Protein AF-A0A932DHK9-F1 (afdb_monomer_lite)

Sequence (111 aa):
MIRDSQHPINSSHASRVTSHYDVIIAGASFAGLAAAQRLRGRVLLVDKDPIGEGVTSACGAPVSIVRAMGAENSIQQVHDQLVIHTERSRAVWPLPEPFCTFHYREFCRQA

Secondary structure (DSSP, 8-state):
---------------------SEEEE--SHHHHHHHHH--S-EEEE-SS-TT----S--EEEHHHHHHTT-GGGEEEEEEEEEEE-SS-EEEEEEEEEEEEE-HHHHHHH-

Structure (mmCIF, N/CA/C/O backbone):
data_AF-A0A932DHK9-F1
#
_entry.id   AF-A0A932DHK9-F1
#
loop_
_atom_site.group_PDB
_atom_site.id
_atom_site.type_symbol
_atom_site.label_atom_id
_atom_site.label_alt_id
_atom_site.label_comp_id
_atom_site.label_asym_id
_atom_site.label_entity_id
_atom_site.label_seq_id
_atom_site.pdbx_PDB_ins_code
_atom_site.Cartn_x
_atom_site.Cartn_y
_atom_site.Cartn_z
_atom_site.occupancy
_atom_site.B_iso_or_equiv
_atom_site.auth_seq_id
_atom_site.auth_comp_id
_atom_site.auth_asym_id
_atom_site.auth_atom_id
_atom_site.pdbx_PDB_model_num
ATOM 1 N N . MET A 1 1 ? -11.479 39.198 58.762 1.00 42.78 1 MET A N 1
ATOM 2 C CA . MET A 1 1 ? -12.023 39.467 57.414 1.00 42.78 1 MET A CA 1
ATOM 3 C C . MET A 1 1 ? -10.900 39.221 56.410 1.00 42.78 1 MET A C 1
ATOM 5 O O . MET A 1 1 ? -10.191 40.145 56.051 1.00 42.78 1 MET A O 1
ATOM 9 N N . ILE A 1 2 ? -10.668 37.957 56.049 1.00 36.94 2 ILE A N 1
ATOM 10 C CA . ILE A 1 2 ? -9.731 37.541 54.994 1.00 36.94 2 ILE A CA 1
ATOM 11 C C . ILE A 1 2 ? -10.530 36.554 54.142 1.00 36.94 2 ILE A C 1
ATOM 13 O O . ILE A 1 2 ? -11.125 35.622 54.678 1.00 36.94 2 ILE A O 1
ATOM 17 N N . ARG A 1 3 ? -10.673 36.871 52.855 1.00 36.84 3 ARG A N 1
ATOM 18 C CA . ARG A 1 3 ? -11.428 36.091 51.874 1.00 36.84 3 ARG A CA 1
ATOM 19 C C . ARG A 1 3 ? -10.490 35.038 51.292 1.00 36.84 3 ARG A C 1
ATOM 21 O O . ARG A 1 3 ? -9.636 35.398 50.492 1.00 36.84 3 ARG A O 1
ATOM 28 N N . ASP A 1 4 ? -10.690 33.773 51.642 1.00 39.72 4 ASP A N 1
ATOM 29 C CA . ASP A 1 4 ? -10.149 32.662 50.860 1.00 39.72 4 ASP A CA 1
ATOM 30 C C . ASP A 1 4 ? -11.103 32.390 49.696 1.00 39.72 4 ASP A C 1
ATOM 32 O O . ASP A 1 4 ? -12.169 31.788 49.834 1.00 39.72 4 ASP A O 1
ATOM 36 N N . SER A 1 5 ? -10.741 32.915 48.530 1.00 44.91 5 SER A N 1
ATOM 37 C CA . SER A 1 5 ? -11.386 32.613 47.260 1.00 44.91 5 SER A CA 1
ATOM 38 C C . SER A 1 5 ? -11.058 31.175 46.860 1.00 44.91 5 SER A C 1
ATOM 40 O O . SER A 1 5 ? -10.036 30.923 46.223 1.00 44.91 5 SER A O 1
ATOM 42 N N . GLN A 1 6 ? -11.933 30.234 47.219 1.00 46.25 6 GLN A N 1
ATOM 43 C CA . GLN A 1 6 ? -11.942 28.904 46.616 1.00 46.25 6 GLN A CA 1
ATOM 44 C C . GLN A 1 6 ? -12.280 29.045 45.128 1.00 46.25 6 GLN A C 1
ATOM 46 O O . GLN A 1 6 ? -13.404 29.364 44.746 1.00 46.25 6 GLN A O 1
ATOM 51 N N . HIS A 1 7 ? -11.269 28.842 44.289 1.00 39.38 7 HIS A N 1
ATOM 52 C CA . HIS A 1 7 ? -11.430 28.613 42.860 1.00 39.38 7 HIS A CA 1
ATOM 53 C C . HIS A 1 7 ? -12.066 27.226 42.671 1.00 39.38 7 HIS A C 1
ATOM 55 O O . HIS A 1 7 ? -11.471 26.239 43.112 1.00 39.38 7 HIS A O 1
ATOM 61 N N . PRO A 1 8 ? -13.239 27.097 42.030 1.00 40.03 8 PRO A N 1
ATOM 62 C CA . PRO A 1 8 ? -13.746 25.789 41.659 1.00 40.03 8 PRO A CA 1
ATOM 63 C C . PRO A 1 8 ? -12.850 25.227 40.551 1.00 40.03 8 PRO A C 1
ATOM 65 O O . PRO A 1 8 ? -12.839 25.718 39.423 1.00 40.03 8 PRO A O 1
ATOM 68 N N . ILE A 1 9 ? -12.076 24.194 40.884 1.00 52.19 9 ILE A N 1
ATOM 69 C CA . ILE A 1 9 ? -11.456 23.301 39.905 1.00 52.19 9 ILE A CA 1
ATOM 70 C C . ILE A 1 9 ? -12.581 22.653 39.099 1.00 52.19 9 ILE A C 1
ATOM 72 O O . ILE A 1 9 ? -13.252 21.726 39.545 1.00 52.19 9 ILE A O 1
ATOM 76 N N . ASN A 1 10 ? -12.815 23.213 37.918 1.00 44.06 10 ASN A N 1
ATOM 77 C CA . ASN A 1 10 ? -13.769 22.729 36.942 1.00 44.06 10 ASN A CA 1
ATOM 78 C C . ASN A 1 10 ? -13.261 21.367 36.437 1.00 44.06 10 ASN A C 1
ATOM 80 O O . ASN A 1 10 ? -12.357 21.306 35.604 1.00 44.06 10 ASN A O 1
ATOM 84 N N . SER A 1 11 ? -13.780 20.267 36.988 1.00 49.97 11 SER A N 1
ATOM 85 C CA . SER A 1 11 ? -13.486 18.910 36.527 1.00 49.97 11 SER A CA 1
ATOM 86 C C . SER A 1 11 ? -14.166 18.684 35.174 1.00 49.97 11 SER A C 1
ATOM 88 O O . SER A 1 11 ? -15.256 18.124 35.057 1.00 49.97 11 SER A O 1
ATOM 90 N N . SER A 1 12 ? -13.525 19.176 34.114 1.00 51.47 12 SER A N 1
ATOM 91 C CA . SER A 1 12 ? -13.930 18.939 32.733 1.00 51.47 12 SER A CA 1
ATOM 92 C C . SER A 1 12 ? -13.834 17.444 32.418 1.00 51.47 12 SER A C 1
ATOM 94 O O . SER A 1 12 ? -12.766 16.940 32.087 1.00 51.47 12 SER A O 1
ATOM 96 N N . HIS A 1 13 ? -14.954 16.739 32.591 1.00 55.03 13 HIS A N 1
ATOM 97 C CA . HIS A 1 13 ? -15.402 15.560 31.847 1.00 55.03 13 HIS A CA 1
ATOM 98 C C . HIS A 1 13 ? -14.311 14.857 31.021 1.00 55.03 13 HIS A C 1
ATOM 100 O O . HIS A 1 13 ? -14.294 14.942 29.793 1.00 55.03 13 HIS A O 1
ATOM 106 N N . ALA A 1 14 ? -13.455 14.076 31.683 1.00 59.50 14 ALA A N 1
ATOM 107 C CA . ALA A 1 14 ? -12.856 12.924 31.028 1.00 59.50 14 ALA A CA 1
ATOM 108 C C . ALA A 1 14 ? -13.999 11.928 30.801 1.00 59.50 14 ALA A C 1
ATOM 110 O O . ALA A 1 14 ? -14.325 11.118 31.671 1.00 59.50 14 ALA A O 1
ATOM 111 N N . SER A 1 15 ? -14.698 12.065 29.675 1.00 59.41 15 SER A N 1
ATOM 112 C CA . SER A 1 15 ? -15.676 11.079 29.239 1.00 59.41 15 SER A CA 1
ATOM 113 C C . SER A 1 15 ? -14.956 9.736 29.172 1.00 59.41 15 SER A C 1
ATOM 115 O O . SER A 1 15 ? -14.012 9.535 28.408 1.00 59.41 15 SER A O 1
ATOM 117 N N . ARG A 1 16 ? -15.336 8.818 30.064 1.00 62.69 16 ARG A N 1
ATOM 118 C CA . ARG A 1 16 ? -14.776 7.471 30.065 1.00 62.69 16 ARG A CA 1
ATOM 119 C C . ARG A 1 16 ? -15.166 6.854 28.728 1.00 62.69 16 ARG A C 1
ATOM 121 O O . ARG A 1 16 ? -16.357 6.772 28.442 1.00 62.69 16 ARG A O 1
ATOM 128 N N . VAL A 1 17 ? -14.194 6.457 27.908 1.00 66.56 17 VAL A N 1
ATOM 129 C CA . VAL A 1 17 ? -14.478 5.728 26.668 1.00 66.56 17 VAL A CA 1
ATOM 130 C C . VAL A 1 17 ? -15.218 4.450 27.067 1.00 66.56 17 VAL A C 1
ATOM 132 O O . VAL A 1 17 ? -14.649 3.559 27.691 1.00 66.56 17 VAL 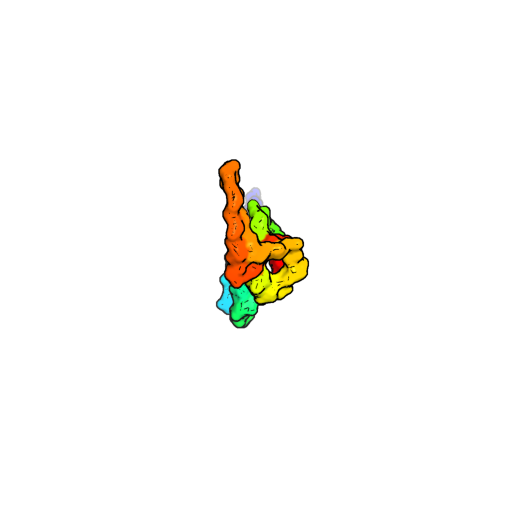A O 1
ATOM 135 N N . THR A 1 18 ? -16.521 4.402 26.798 1.00 68.56 18 THR A N 1
ATOM 136 C CA . THR A 1 18 ? -17.390 3.243 27.065 1.00 68.56 18 THR A CA 1
ATOM 137 C C . THR A 1 18 ? -17.417 2.272 25.888 1.00 68.56 18 THR A C 1
ATOM 139 O O . THR A 1 18 ? -18.008 1.195 25.975 1.00 68.56 18 THR A O 1
ATOM 142 N N . SER A 1 19 ? -16.786 2.645 24.775 1.00 77.06 19 SER A N 1
ATOM 143 C CA . SER A 1 19 ? -16.723 1.834 23.571 1.00 77.06 19 SER A CA 1
ATOM 144 C C . SER A 1 19 ? -15.770 0.664 23.777 1.00 77.06 19 SER A C 1
ATOM 146 O O . SER A 1 19 ? -14.560 0.833 23.901 1.00 77.06 19 SER A O 1
ATOM 148 N N . HIS A 1 20 ? -16.336 -0.536 23.799 1.00 89.94 20 HIS A N 1
ATOM 149 C CA . HIS A 1 20 ? -15.579 -1.777 23.755 1.00 89.94 20 HIS A CA 1
ATOM 150 C C . HIS A 1 20 ? -15.229 -2.108 22.294 1.00 89.94 20 HIS A C 1
ATOM 152 O O . HIS A 1 20 ? -16.088 -2.010 21.420 1.00 89.94 20 HIS A O 1
ATOM 1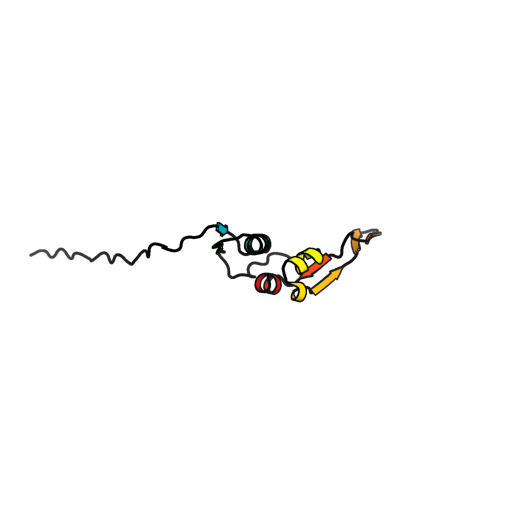58 N N . TYR A 1 21 ? -13.990 -2.513 22.033 1.00 95.31 21 TYR A N 1
ATOM 159 C CA . TYR A 1 21 ? -13.530 -3.007 20.732 1.00 95.31 21 TYR A CA 1
ATOM 160 C C . TYR A 1 21 ? -12.848 -4.355 20.931 1.00 95.31 21 TYR A C 1
ATOM 162 O O . TYR A 1 21 ? -12.230 -4.582 21.971 1.00 95.31 21 TYR A O 1
ATOM 170 N N . ASP A 1 22 ? -12.972 -5.235 19.943 1.00 96.19 22 ASP A N 1
ATOM 171 C CA . ASP A 1 22 ? -12.341 -6.555 19.967 1.00 96.19 22 ASP A CA 1
ATOM 172 C C . ASP A 1 22 ? -10.887 -6.463 19.479 1.00 96.19 22 ASP A C 1
ATOM 174 O O . ASP A 1 22 ? -10.016 -7.184 19.962 1.00 96.19 22 ASP A O 1
ATOM 178 N N . VAL A 1 23 ? -10.614 -5.535 18.550 1.00 97.56 23 VAL A N 1
ATOM 179 C CA . VAL A 1 23 ? -9.273 -5.253 18.023 1.00 97.56 23 VAL A CA 1
ATOM 180 C C . VAL A 1 23 ? -9.076 -3.749 17.856 1.00 97.56 23 VAL A C 1
ATOM 182 O O . VAL A 1 23 ? -9.974 -3.044 17.394 1.00 97.56 23 VAL A O 1
ATOM 185 N N . ILE A 1 24 ? -7.879 -3.267 18.190 1.00 96.56 24 ILE A N 1
ATOM 186 C CA . ILE A 1 24 ? -7.421 -1.910 17.883 1.00 96.56 24 ILE A CA 1
ATOM 187 C C . ILE A 1 24 ? -6.183 -2.016 16.991 1.00 96.56 24 ILE A C 1
ATOM 189 O O . ILE A 1 24 ? -5.237 -2.726 17.331 1.00 96.56 24 ILE A O 1
ATOM 193 N N . ILE A 1 25 ? -6.188 -1.309 15.864 1.00 96.88 25 ILE A N 1
ATOM 194 C CA . ILE A 1 25 ? -5.073 -1.230 14.918 1.00 96.88 25 ILE A CA 1
ATOM 195 C C . ILE A 1 25 ? -4.532 0.198 14.947 1.00 96.88 25 ILE A C 1
ATOM 197 O O . ILE A 1 25 ? -5.271 1.148 14.690 1.00 96.88 25 ILE A O 1
ATOM 201 N N . ALA A 1 26 ? -3.243 0.339 15.252 1.00 95.50 26 ALA A N 1
ATOM 202 C CA . ALA A 1 26 ? -2.541 1.616 15.222 1.00 95.50 26 ALA A CA 1
ATOM 203 C C . ALA A 1 26 ? -1.775 1.766 13.899 1.00 95.50 26 ALA A C 1
ATOM 205 O O . ALA A 1 26 ? -0.799 1.056 13.658 1.00 95.50 26 ALA A O 1
ATOM 206 N N . GLY A 1 27 ? -2.234 2.696 13.063 1.00 93.12 27 GLY A N 1
ATOM 207 C CA . GLY A 1 27 ? -1.752 2.965 11.712 1.00 93.12 27 GLY A CA 1
ATOM 208 C C . GLY A 1 27 ? -2.810 2.616 10.664 1.00 93.12 27 GLY A C 1
ATOM 209 O O . GLY A 1 27 ? -3.078 1.443 10.430 1.00 93.12 27 GLY A O 1
ATOM 210 N N . ALA A 1 28 ? -3.371 3.625 10.000 1.00 92.62 28 ALA A N 1
ATOM 211 C CA . ALA A 1 28 ? -4.383 3.530 8.944 1.00 92.62 28 ALA A CA 1
ATOM 212 C C . ALA A 1 28 ? -3.779 3.682 7.538 1.00 92.62 28 ALA A C 1
ATOM 214 O O . ALA A 1 28 ? -4.351 4.312 6.646 1.00 92.62 28 ALA A O 1
ATOM 215 N N . SER A 1 29 ? -2.600 3.093 7.347 1.00 89.69 29 SER A N 1
ATOM 216 C CA . SER A 1 29 ? -1.949 2.961 6.046 1.00 89.69 29 SER A CA 1
ATOM 217 C C . SER A 1 29 ? -2.277 1.610 5.403 1.00 89.69 29 SER A C 1
ATOM 219 O O . SER A 1 29 ? -3.132 0.859 5.877 1.00 89.69 29 SER A O 1
ATOM 221 N N . PHE A 1 30 ? -1.556 1.277 4.330 1.00 88.06 30 PHE A N 1
ATOM 222 C CA . PHE A 1 30 ? -1.699 0.041 3.563 1.00 88.06 30 PHE A CA 1
ATOM 223 C C . PHE A 1 30 ? -1.879 -1.223 4.429 1.00 88.06 30 PHE A C 1
ATOM 225 O O . PHE A 1 30 ? -2.851 -1.957 4.263 1.00 88.06 30 PHE A O 1
ATOM 232 N N . ALA A 1 31 ? -0.972 -1.467 5.381 1.00 89.94 31 ALA A N 1
ATOM 233 C CA . ALA A 1 31 ? -1.003 -2.681 6.198 1.00 89.94 31 ALA A CA 1
ATOM 234 C C . ALA A 1 31 ? -2.171 -2.695 7.197 1.00 89.94 31 ALA A C 1
ATOM 236 O O . ALA A 1 31 ? -2.788 -3.738 7.415 1.00 89.94 31 ALA A O 1
ATOM 237 N N . GLY A 1 32 ? -2.487 -1.541 7.790 1.00 94.44 32 GLY A N 1
ATOM 238 C CA . GLY A 1 32 ? -3.575 -1.421 8.756 1.00 94.44 32 GLY A CA 1
ATOM 239 C C . GLY A 1 32 ? -4.943 -1.626 8.122 1.00 94.44 32 GLY A C 1
ATOM 240 O O . GLY A 1 32 ? -5.754 -2.375 8.662 1.00 94.44 32 GLY A O 1
ATOM 241 N N . LEU A 1 33 ? -5.165 -1.041 6.942 1.00 94.12 33 LEU A N 1
ATOM 242 C CA . LEU A 1 33 ? -6.377 -1.255 6.147 1.00 94.12 33 LEU A CA 1
ATOM 243 C C . LEU A 1 33 ? -6.506 -2.724 5.723 1.00 94.12 33 LEU A C 1
ATOM 245 O O . LEU A 1 33 ? -7.554 -3.335 5.926 1.00 94.12 33 LEU A O 1
ATOM 249 N N . ALA A 1 34 ? -5.418 -3.335 5.241 1.00 93.12 34 ALA A N 1
ATOM 250 C CA . ALA A 1 34 ? -5.414 -4.749 4.859 1.00 93.12 34 ALA A CA 1
ATOM 251 C C . ALA A 1 34 ? -5.761 -5.680 6.032 1.00 93.12 34 ALA A C 1
ATOM 253 O O . ALA A 1 34 ? -6.503 -6.651 5.867 1.00 93.12 34 ALA A O 1
ATOM 254 N N . ALA A 1 35 ? -5.247 -5.389 7.230 1.00 94.88 35 ALA A N 1
ATOM 255 C CA . ALA A 1 35 ? -5.599 -6.130 8.435 1.00 94.88 35 ALA A CA 1
ATOM 256 C C . ALA A 1 35 ? -7.067 -5.897 8.828 1.00 94.88 35 ALA A C 1
ATOM 258 O O . ALA A 1 35 ? -7.791 -6.862 9.084 1.00 94.88 35 ALA A O 1
ATOM 259 N N . ALA A 1 36 ? -7.520 -4.640 8.826 1.00 94.88 36 ALA A N 1
ATOM 260 C CA . ALA A 1 36 ? -8.883 -4.264 9.191 1.00 94.88 36 ALA A CA 1
ATOM 261 C C . ALA A 1 36 ? -9.938 -4.969 8.323 1.00 94.88 36 ALA A C 1
ATOM 263 O O . ALA A 1 36 ? -10.912 -5.481 8.868 1.00 94.88 36 ALA A O 1
ATOM 264 N N . GLN A 1 37 ? -9.710 -5.088 7.008 1.00 92.06 37 GLN A N 1
ATOM 265 C CA . GLN A 1 37 ? -10.624 -5.773 6.080 1.00 92.06 37 GLN A CA 1
ATOM 266 C C . GLN A 1 37 ? -10.826 -7.268 6.385 1.00 92.06 37 GLN A C 1
ATOM 268 O O . GLN A 1 37 ? -11.834 -7.856 5.992 1.00 92.06 37 GLN A O 1
ATOM 273 N N . ARG A 1 38 ? -9.860 -7.921 7.044 1.00 93.69 38 ARG A N 1
ATOM 274 C CA . ARG A 1 38 ? -9.871 -9.381 7.258 1.00 93.69 38 ARG A CA 1
ATOM 275 C C . ARG A 1 38 ? -10.288 -9.785 8.666 1.00 93.69 38 ARG A C 1
ATOM 277 O O . ARG A 1 38 ? -10.657 -10.941 8.885 1.00 93.69 38 ARG A O 1
ATOM 284 N N . LEU A 1 39 ? -10.192 -8.867 9.620 1.00 95.94 39 LEU A N 1
ATOM 285 C CA . LEU A 1 39 ? -10.541 -9.113 11.012 1.00 95.94 39 LEU A CA 1
ATOM 286 C C . LEU A 1 39 ? -12.061 -9.078 11.212 1.00 95.94 39 LEU A C 1
ATOM 288 O O . LEU A 1 39 ? -12.794 -8.391 10.508 1.00 95.94 39 LEU A O 1
ATOM 292 N N . ARG A 1 40 ? -12.543 -9.858 12.182 1.00 95.38 40 ARG A N 1
ATOM 293 C CA . ARG A 1 40 ? -13.962 -9.919 12.564 1.00 95.38 40 ARG A CA 1
ATOM 294 C C . ARG A 1 40 ? -14.175 -9.220 13.905 1.00 95.38 40 ARG A C 1
ATOM 296 O O . ARG A 1 40 ? -13.249 -9.124 14.704 1.00 95.38 40 ARG A O 1
ATOM 303 N N . GLY A 1 41 ? -15.415 -8.811 14.166 1.00 94.94 41 GLY A N 1
ATOM 304 C CA . GLY A 1 41 ? -15.793 -8.093 15.385 1.00 94.94 41 GLY A CA 1
ATOM 305 C C . GLY A 1 41 ? -15.702 -6.577 15.221 1.00 94.94 41 GLY A C 1
ATOM 306 O O . GLY A 1 41 ? -15.639 -6.057 14.108 1.00 94.94 41 GLY A O 1
ATOM 307 N N . ARG A 1 42 ? -15.731 -5.855 16.340 1.00 95.62 42 ARG A N 1
ATOM 308 C CA . ARG A 1 42 ? -15.589 -4.397 16.373 1.00 95.62 42 ARG A CA 1
ATOM 309 C C . ARG A 1 42 ? -14.114 -4.035 16.318 1.00 95.62 42 ARG A C 1
ATOM 311 O O . ARG A 1 42 ? -13.415 -4.096 17.331 1.00 95.62 42 ARG A O 1
ATOM 318 N N . VAL A 1 43 ? -13.667 -3.646 15.132 1.00 96.44 43 VAL A N 1
ATOM 319 C CA . VAL A 1 43 ? -12.298 -3.204 14.871 1.00 96.44 43 VAL A CA 1
ATOM 320 C C . VAL A 1 43 ? -12.248 -1.680 14.905 1.00 96.44 43 VAL A C 1
ATOM 322 O O . VAL A 1 43 ? -12.996 -1.016 14.191 1.00 96.44 43 VAL A O 1
ATOM 325 N N . LEU A 1 44 ? -11.362 -1.128 15.730 1.00 95.44 44 LEU A N 1
ATOM 326 C CA . LEU A 1 44 ? -11.029 0.292 15.727 1.00 95.44 44 LEU A CA 1
ATOM 327 C C . LEU A 1 44 ? -9.702 0.497 14.995 1.00 95.44 44 LEU A C 1
ATOM 329 O O . LEU A 1 44 ? -8.668 0.008 15.443 1.00 95.44 44 LEU A O 1
ATOM 333 N N . LEU A 1 45 ? -9.727 1.249 13.899 1.00 95.12 45 LEU A N 1
ATOM 334 C CA . LEU A 1 45 ? -8.531 1.698 13.191 1.00 95.12 45 LEU A CA 1
ATOM 335 C C . LEU A 1 45 ? -8.240 3.149 13.582 1.00 95.12 45 LEU A C 1
ATOM 337 O O . LEU A 1 45 ? -9.107 4.010 13.434 1.00 95.12 45 LEU A O 1
ATOM 341 N N . VAL A 1 46 ? -7.041 3.416 14.097 1.00 94.56 46 VAL A N 1
ATOM 342 C CA . VAL A 1 46 ? -6.612 4.760 14.507 1.00 94.56 46 VAL A CA 1
ATOM 343 C C . VAL A 1 46 ? -5.315 5.145 13.824 1.00 94.56 46 VAL A C 1
ATOM 345 O O . VAL A 1 46 ? -4.411 4.327 13.678 1.00 94.56 46 VAL A O 1
ATOM 348 N N . ASP A 1 47 ? -5.209 6.413 13.452 1.00 93.50 47 ASP A N 1
ATOM 349 C CA . ASP A 1 47 ? -3.990 7.021 12.933 1.00 93.50 47 ASP A CA 1
ATOM 350 C C . ASP A 1 47 ? -3.863 8.445 13.486 1.00 93.50 47 ASP A C 1
ATOM 352 O O . ASP A 1 47 ? -4.842 9.030 13.957 1.00 93.50 47 ASP A O 1
ATOM 356 N N . LYS A 1 48 ? -2.642 8.980 13.471 1.00 93.62 48 LYS A N 1
ATOM 357 C CA . LYS A 1 48 ? -2.362 10.366 13.851 1.00 93.62 48 LYS A CA 1
ATOM 358 C C . LYS A 1 48 ? -2.785 11.352 12.756 1.00 93.62 48 LYS A C 1
ATOM 360 O O . LYS A 1 48 ? -3.106 12.493 13.076 1.00 93.62 48 LYS A O 1
ATOM 365 N N . ASP A 1 49 ? -2.776 10.914 11.496 1.00 91.38 49 ASP A N 1
ATOM 366 C CA . ASP A 1 49 ? -3.126 11.723 10.331 1.00 91.38 49 ASP A CA 1
ATOM 367 C C . ASP A 1 49 ? -4.437 11.220 9.698 1.00 91.38 49 ASP A C 1
ATOM 369 O O . ASP A 1 49 ? -4.857 10.084 9.937 1.00 91.38 49 ASP A O 1
ATOM 373 N N . PRO A 1 50 ? -5.107 12.030 8.860 1.00 91.00 50 PRO A N 1
ATOM 374 C CA . PRO A 1 50 ? -6.242 11.546 8.085 1.00 91.00 50 PRO A CA 1
ATOM 375 C C . PRO A 1 50 ? -5.858 10.380 7.159 1.00 91.00 50 PRO A C 1
ATOM 377 O O . PRO A 1 50 ? -4.756 10.330 6.609 1.00 91.00 50 PRO A O 1
ATOM 380 N N . ILE A 1 51 ? -6.797 9.458 6.939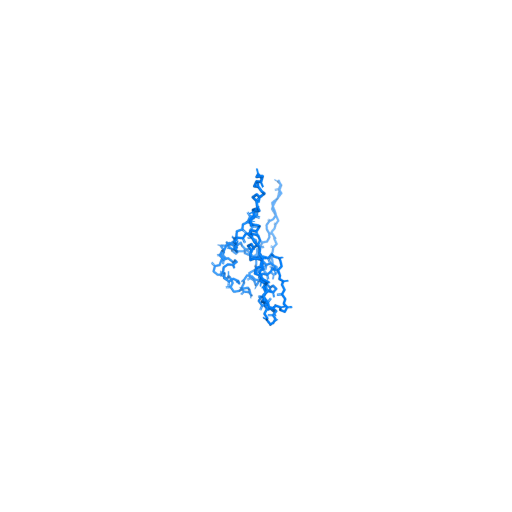 1.00 90.12 51 ILE A N 1
ATOM 381 C CA . ILE A 1 51 ? -6.604 8.312 6.040 1.00 90.12 51 ILE A CA 1
ATOM 382 C C . ILE A 1 51 ? -6.209 8.801 4.640 1.00 90.12 51 ILE A C 1
ATOM 384 O O . ILE A 1 51 ? -6.883 9.645 4.045 1.00 90.12 51 ILE A O 1
ATOM 388 N N . GLY A 1 52 ? -5.126 8.235 4.104 1.00 85.94 52 GLY A N 1
ATOM 389 C CA . GLY A 1 52 ? -4.590 8.603 2.793 1.00 85.94 52 GLY A CA 1
ATOM 390 C C . GLY A 1 52 ? -3.663 9.824 2.792 1.00 85.94 52 GLY A C 1
ATOM 391 O O . GLY A 1 52 ? -3.268 10.268 1.713 1.00 85.94 52 GLY A O 1
ATOM 392 N N . GLU A 1 53 ? -3.292 10.352 3.960 1.00 88.69 53 GLU A N 1
ATOM 393 C CA . GLU A 1 53 ? -2.246 11.370 4.117 1.00 88.69 53 GLU A CA 1
ATOM 394 C C . GLU A 1 53 ? -0.886 10.750 4.486 1.00 88.69 53 GLU A C 1
ATOM 396 O O . GLU A 1 53 ? -0.773 9.551 4.744 1.00 88.69 53 GLU A O 1
ATOM 401 N N . GLY A 1 54 ? 0.171 11.570 4.484 1.00 82.56 54 GLY A N 1
ATOM 402 C CA . GLY A 1 54 ? 1.493 11.159 4.975 1.00 82.56 54 GLY A CA 1
ATOM 403 C C . GLY A 1 54 ? 2.349 10.362 3.982 1.00 82.56 54 GLY A C 1
ATOM 404 O O . GLY A 1 54 ? 3.276 9.668 4.393 1.00 82.56 54 GLY A O 1
ATOM 405 N N . VAL A 1 55 ? 2.070 10.458 2.677 1.00 81.12 55 VAL A N 1
ATOM 406 C CA . VAL A 1 55 ? 2.905 9.847 1.627 1.00 81.12 55 VAL A CA 1
ATOM 407 C C . VAL A 1 55 ? 4.323 10.402 1.677 1.00 81.12 55 VAL A C 1
ATOM 409 O O . VAL A 1 55 ? 4.534 11.600 1.504 1.00 81.12 55 VAL A O 1
ATOM 412 N N . THR A 1 56 ? 5.302 9.517 1.847 1.00 80.88 56 THR A N 1
ATOM 413 C CA . THR A 1 56 ? 6.731 9.870 1.853 1.00 80.88 56 THR A CA 1
ATOM 414 C C . THR A 1 56 ? 7.476 9.414 0.600 1.00 80.88 56 THR A C 1
ATOM 416 O O . THR A 1 56 ? 8.604 9.843 0.373 1.00 80.88 56 THR A O 1
ATOM 419 N N . SER A 1 57 ? 6.877 8.545 -0.220 1.00 79.81 57 SER A N 1
ATOM 420 C CA . SER A 1 57 ? 7.518 7.959 -1.402 1.00 79.81 57 SER A CA 1
ATOM 421 C C . SER A 1 57 ? 6.501 7.505 -2.45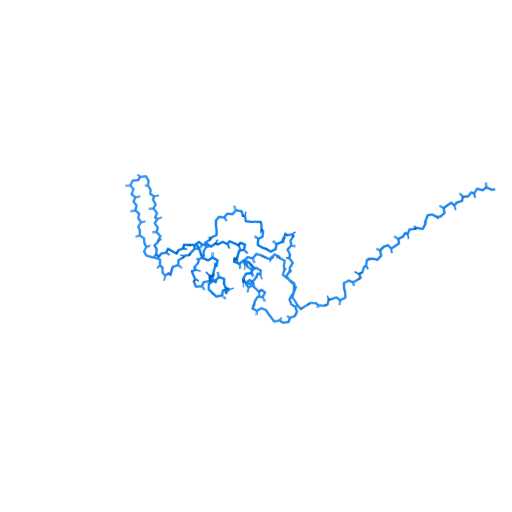2 1.00 79.81 57 SER A C 1
ATOM 423 O O . SER A 1 57 ? 5.298 7.464 -2.193 1.00 79.81 57 SER A O 1
ATOM 425 N N . ALA A 1 58 ? 6.988 7.174 -3.650 1.00 82.25 58 ALA A N 1
ATOM 426 C CA . ALA A 1 58 ? 6.163 6.598 -4.706 1.00 82.25 58 ALA A CA 1
ATOM 427 C C . ALA A 1 58 ? 5.612 5.227 -4.282 1.00 82.25 58 ALA A C 1
ATOM 429 O O . ALA A 1 58 ? 6.348 4.383 -3.772 1.00 82.25 58 ALA A O 1
ATOM 430 N N . CYS A 1 59 ? 4.321 4.998 -4.520 1.00 91.75 59 CYS A N 1
ATOM 431 C CA . CYS A 1 59 ? 3.666 3.746 -4.168 1.00 91.75 59 CYS A CA 1
ATOM 432 C C . CYS A 1 59 ? 3.669 2.772 -5.345 1.00 91.75 59 CYS A C 1
ATOM 434 O O . CYS A 1 59 ? 3.249 3.121 -6.450 1.00 91.75 59 CYS A O 1
ATOM 436 N N . GLY A 1 60 ? 4.114 1.544 -5.081 1.00 94.06 60 GLY A N 1
ATOM 437 C CA . GLY A 1 60 ? 4.095 0.451 -6.039 1.00 94.06 60 GLY A CA 1
ATOM 438 C C . GLY A 1 60 ? 3.838 -0.887 -5.356 1.00 94.06 60 GLY A C 1
ATOM 439 O O . GLY A 1 60 ? 4.328 -1.131 -4.255 1.00 94.06 60 GLY A O 1
ATOM 440 N N . ALA A 1 61 ? 3.040 -1.735 -5.996 1.00 95.31 61 ALA A N 1
ATOM 441 C CA . ALA A 1 61 ? 2.694 -3.070 -5.514 1.00 95.31 61 ALA A CA 1
ATOM 442 C C . ALA A 1 61 ? 2.286 -3.968 -6.694 1.00 95.31 61 ALA A C 1
ATOM 444 O O . ALA A 1 61 ? 1.980 -3.451 -7.770 1.00 95.31 61 ALA A O 1
ATOM 445 N N . PRO A 1 62 ? 2.236 -5.296 -6.515 1.00 96.75 62 PRO A N 1
ATOM 446 C CA . PRO A 1 62 ? 1.556 -6.179 -7.452 1.00 96.75 62 PRO A CA 1
ATOM 447 C C . PRO A 1 62 ? 0.113 -5.745 -7.727 1.00 96.75 62 PRO A C 1
ATOM 449 O O . PRO A 1 62 ? -0.633 -5.397 -6.806 1.00 96.75 62 PRO A O 1
ATOM 452 N N . VAL A 1 63 ? -0.314 -5.828 -8.989 1.00 98.00 63 VAL A N 1
ATOM 453 C CA . VAL A 1 63 ? -1.695 -5.509 -9.396 1.00 98.00 63 VAL A CA 1
ATOM 454 C C . VAL A 1 63 ? -2.703 -6.386 -8.649 1.00 98.00 63 VAL A C 1
ATOM 456 O O . VAL A 1 63 ? -3.770 -5.918 -8.252 1.00 98.00 63 VAL A O 1
ATOM 459 N N . SER A 1 64 ? -2.357 -7.656 -8.425 1.00 97.12 64 SER A N 1
ATOM 460 C CA . SER A 1 64 ? -3.171 -8.622 -7.681 1.00 97.12 64 SER A CA 1
ATOM 461 C C . SER A 1 64 ? -3.503 -8.133 -6.268 1.00 97.12 64 SER A C 1
ATOM 463 O O . SER A 1 64 ? -4.641 -8.261 -5.819 1.00 97.12 64 SER A O 1
ATOM 465 N N . ILE A 1 65 ? -2.538 -7.504 -5.598 1.00 95.31 65 ILE A N 1
ATOM 466 C CA . ILE A 1 65 ? -2.690 -6.964 -4.251 1.00 95.31 65 ILE A CA 1
ATOM 467 C C . ILE A 1 65 ? -3.597 -5.731 -4.257 1.00 95.31 65 ILE A C 1
ATOM 469 O O . ILE A 1 65 ? -4.524 -5.659 -3.454 1.00 95.31 65 ILE A O 1
ATOM 473 N N . VAL A 1 66 ? -3.388 -4.786 -5.178 1.00 96.06 66 VAL A N 1
ATOM 474 C CA . VAL A 1 66 ? -4.236 -3.581 -5.268 1.00 96.06 66 VAL A CA 1
ATOM 475 C C . VAL A 1 66 ? -5.694 -3.947 -5.572 1.00 96.06 66 VAL A C 1
ATOM 477 O O . VAL A 1 66 ? -6.614 -3.380 -4.982 1.00 96.06 66 VAL A O 1
ATOM 480 N N . ARG A 1 67 ? -5.914 -4.961 -6.417 1.00 96.31 67 ARG A N 1
ATOM 481 C CA . ARG A 1 67 ? -7.244 -5.529 -6.687 1.00 96.31 67 ARG A CA 1
ATOM 482 C C . ARG A 1 67 ? -7.857 -6.217 -5.476 1.00 96.31 67 ARG A C 1
ATOM 484 O O . ARG A 1 67 ? -9.026 -5.990 -5.184 1.00 96.31 67 ARG A O 1
ATOM 491 N N . ALA A 1 68 ? -7.085 -7.040 -4.767 1.00 95.50 68 ALA A N 1
ATOM 492 C CA . ALA A 1 68 ? -7.558 -7.731 -3.569 1.00 95.50 68 ALA A CA 1
ATOM 493 C C . ALA A 1 68 ? -7.987 -6.755 -2.463 1.00 95.50 68 ALA A C 1
ATOM 495 O O . ALA A 1 68 ? -8.853 -7.085 -1.661 1.00 95.50 68 ALA A O 1
ATOM 496 N N . MET A 1 69 ? -7.400 -5.558 -2.459 1.00 94.94 69 MET A N 1
ATOM 497 C CA . MET A 1 69 ? -7.748 -4.458 -1.567 1.00 94.94 69 MET A CA 1
ATOM 498 C C . MET A 1 69 ? -8.961 -3.641 -2.036 1.00 94.94 69 MET A C 1
ATOM 500 O O . MET A 1 69 ? -9.334 -2.702 -1.350 1.00 94.94 69 MET A O 1
ATOM 504 N N . GLY A 1 70 ? -9.569 -3.956 -3.187 1.00 95.94 70 GLY A N 1
ATOM 505 C CA . GLY A 1 70 ? -10.715 -3.214 -3.730 1.00 95.94 70 GLY A CA 1
ATOM 506 C C . GLY A 1 70 ? -10.363 -1.845 -4.325 1.00 95.94 70 GLY A C 1
ATOM 507 O O . GLY A 1 70 ? -11.255 -1.061 -4.632 1.00 95.94 70 GLY A O 1
ATOM 508 N N . ALA A 1 71 ? -9.075 -1.562 -4.525 1.00 96.06 71 ALA A N 1
ATOM 509 C CA . ALA A 1 71 ? -8.562 -0.238 -4.862 1.00 96.06 71 ALA A CA 1
ATOM 510 C C . ALA A 1 71 ? -8.082 -0.121 -6.320 1.00 96.06 71 ALA A C 1
ATOM 512 O O . ALA A 1 71 ? -7.166 0.646 -6.623 1.00 96.06 71 ALA A O 1
ATOM 513 N N . GLU A 1 72 ? -8.660 -0.893 -7.244 1.00 96.94 72 GLU A N 1
ATOM 514 C CA . GLU A 1 72 ? -8.211 -0.947 -8.646 1.00 96.94 72 GLU A CA 1
ATOM 515 C C . GLU A 1 72 ? -8.272 0.422 -9.342 1.00 96.94 72 GLU A C 1
ATOM 517 O O . GLU A 1 72 ? -7.395 0.744 -10.141 1.00 96.94 72 GLU A O 1
ATOM 522 N N . ASN A 1 73 ? -9.221 1.284 -8.963 1.00 97.25 73 ASN A N 1
ATOM 523 C CA . ASN A 1 73 ? -9.337 2.633 -9.527 1.00 97.25 73 ASN A CA 1
ATOM 524 C C . ASN A 1 73 ? -8.210 3.582 -9.083 1.00 97.25 73 ASN A C 1
ATOM 526 O O . ASN A 1 73 ? -8.110 4.693 -9.596 1.00 97.25 73 ASN A O 1
ATOM 530 N N . SER A 1 74 ? -7.371 3.180 -8.123 1.00 96.38 74 SER A N 1
ATOM 531 C CA . SER A 1 74 ? -6.180 3.941 -7.735 1.00 96.38 74 SER A CA 1
ATOM 532 C C . SER A 1 74 ? -4.975 3.693 -8.651 1.00 96.38 74 SER A C 1
ATOM 534 O O . SER A 1 74 ? -4.007 4.453 -8.579 1.00 96.38 74 SER A O 1
ATOM 536 N N . ILE A 1 75 ? -5.008 2.659 -9.502 1.00 97.62 75 ILE A N 1
ATOM 537 C CA . ILE A 1 75 ? -3.899 2.293 -10.392 1.00 97.62 75 ILE A CA 1
ATOM 538 C C . ILE A 1 75 ? -3.638 3.410 -11.409 1.00 97.62 75 ILE A C 1
ATOM 540 O O . ILE A 1 75 ? -4.546 3.881 -12.088 1.00 97.62 75 ILE A O 1
ATOM 544 N N . GLN A 1 76 ? -2.372 3.807 -11.535 1.00 97.12 76 GLN A N 1
ATOM 545 C CA . GLN A 1 76 ? -1.925 4.836 -12.476 1.00 97.12 76 GLN A CA 1
ATOM 546 C C . GLN A 1 76 ? -1.194 4.234 -13.677 1.00 97.12 76 GLN A C 1
ATOM 548 O O . GLN A 1 76 ? -1.436 4.635 -14.814 1.00 97.12 76 GLN A O 1
ATOM 553 N N . GLN A 1 77 ? -0.293 3.279 -13.440 1.00 97.44 77 GLN A N 1
ATOM 554 C CA . GLN A 1 77 ? 0.475 2.597 -14.484 1.00 97.44 77 GLN A CA 1
ATOM 555 C C . GLN A 1 77 ? 0.662 1.130 -14.120 1.00 97.44 77 GL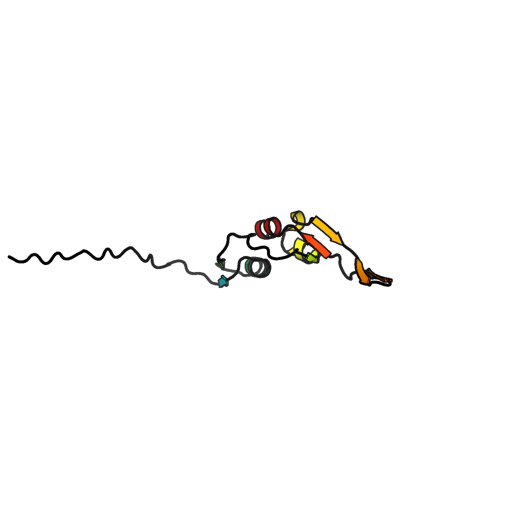N A C 1
ATOM 557 O O . GLN A 1 77 ? 0.728 0.791 -12.941 1.00 97.44 77 GLN A O 1
ATOM 562 N N . VAL A 1 78 ? 0.780 0.271 -15.132 1.00 98.19 78 VAL A N 1
ATOM 563 C CA . VAL A 1 78 ? 1.046 -1.164 -14.976 1.00 98.19 78 VAL A CA 1
ATOM 564 C C . VAL A 1 78 ? 2.319 -1.516 -15.739 1.00 98.19 78 VAL A C 1
ATO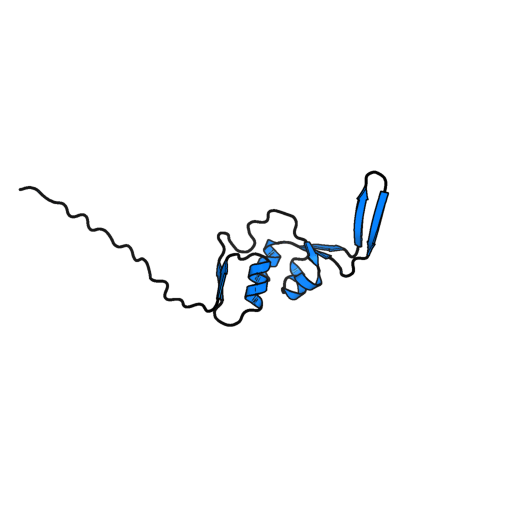M 566 O O . VAL A 1 78 ? 2.505 -1.081 -16.874 1.00 98.19 78 VAL A O 1
ATOM 569 N N . HIS A 1 79 ? 3.179 -2.310 -15.110 1.00 97.88 79 HIS A N 1
ATOM 570 C CA . HIS A 1 79 ? 4.460 -2.758 -15.634 1.00 97.88 79 HIS A CA 1
ATOM 571 C C . HIS A 1 79 ? 4.560 -4.278 -15.509 1.00 97.88 79 HIS A C 1
ATOM 573 O O . HIS A 1 79 ? 4.391 -4.839 -14.427 1.00 97.88 79 HIS A O 1
ATOM 579 N N . ASP A 1 80 ? 4.856 -4.944 -16.618 1.00 98.00 80 ASP A N 1
ATOM 580 C CA . ASP A 1 80 ? 5.057 -6.393 -16.721 1.00 98.00 80 ASP A CA 1
ATOM 581 C C . ASP A 1 80 ? 6.546 -6.781 -16.778 1.00 98.00 80 ASP A C 1
ATOM 583 O O . ASP A 1 80 ? 6.886 -7.963 -16.828 1.00 98.00 80 ASP A O 1
ATOM 587 N N . GLN A 1 81 ? 7.443 -5.793 -16.747 1.00 97.88 81 GLN A N 1
ATOM 588 C CA . GLN A 1 81 ? 8.887 -5.977 -16.838 1.00 97.88 81 GLN A CA 1
ATOM 589 C C . GLN A 1 81 ? 9.628 -5.170 -15.772 1.00 97.88 81 GLN A C 1
ATOM 591 O O . GLN A 1 81 ? 9.310 -4.010 -15.506 1.00 97.88 81 GLN A O 1
ATOM 596 N N . LEU A 1 82 ? 10.677 -5.774 -15.215 1.00 96.44 82 LEU A N 1
ATOM 597 C CA . LEU A 1 82 ? 11.706 -5.081 -14.456 1.00 96.44 82 LEU A CA 1
ATOM 598 C C . LEU A 1 82 ? 12.802 -4.637 -15.420 1.00 96.44 82 LEU A C 1
ATOM 600 O O . LEU A 1 82 ? 13.442 -5.468 -16.068 1.00 96.44 82 LEU A O 1
ATOM 604 N N . VAL A 1 83 ? 13.041 -3.331 -15.476 1.00 97.19 83 VAL A N 1
ATOM 605 C CA . VAL A 1 83 ? 14.121 -2.743 -16.269 1.00 97.19 83 VAL A CA 1
ATOM 606 C C . VAL A 1 83 ? 15.162 -2.162 -15.324 1.00 97.19 83 VAL A C 1
ATOM 608 O O . VAL A 1 83 ? 14.869 -1.253 -14.551 1.00 97.19 83 VAL A O 1
ATOM 611 N N . ILE A 1 84 ? 16.388 -2.675 -15.397 1.00 97.19 84 ILE A N 1
ATOM 612 C CA . ILE A 1 84 ? 17.531 -2.136 -14.658 1.00 97.19 84 ILE A CA 1
ATOM 613 C C . ILE A 1 84 ? 18.470 -1.468 -15.655 1.00 97.19 84 ILE A C 1
ATOM 615 O O . ILE A 1 84 ? 18.978 -2.106 -16.581 1.00 97.19 84 ILE A O 1
ATOM 619 N N . HIS A 1 85 ? 18.708 -0.177 -15.448 1.00 97.38 85 HIS A N 1
ATOM 620 C CA . HIS A 1 85 ? 19.686 0.598 -16.197 1.00 97.38 85 HIS A CA 1
ATOM 621 C C . HIS A 1 85 ? 21.008 0.659 -15.430 1.00 97.38 85 HIS A C 1
ATOM 623 O O . HIS A 1 85 ? 21.036 0.975 -14.243 1.00 97.38 85 HIS A O 1
ATOM 629 N N . THR A 1 86 ? 22.106 0.393 -16.128 1.00 95.69 86 THR A N 1
ATOM 630 C CA . THR A 1 86 ? 23.467 0.708 -15.686 1.00 95.69 86 THR A CA 1
ATOM 631 C C . THR A 1 86 ? 24.069 1.718 -16.659 1.00 95.69 86 THR A C 1
ATOM 633 O O . THR A 1 86 ? 23.527 1.935 -17.741 1.00 95.69 86 THR A O 1
ATOM 636 N N . GLU A 1 87 ? 25.214 2.311 -16.318 1.00 96.81 87 GLU A N 1
ATOM 637 C CA . GLU A 1 87 ? 25.924 3.230 -17.223 1.00 96.81 87 GLU A CA 1
ATOM 638 C C . GLU A 1 87 ? 26.192 2.606 -18.607 1.00 96.81 87 GLU A C 1
ATOM 640 O O . GLU A 1 87 ? 26.195 3.299 -19.620 1.00 96.81 87 GLU A O 1
ATOM 645 N N . ARG A 1 88 ? 26.401 1.284 -18.662 1.00 95.44 88 ARG A N 1
ATOM 646 C CA . ARG A 1 88 ? 26.880 0.580 -19.862 1.00 95.44 88 ARG A CA 1
ATOM 647 C C . ARG A 1 88 ? 25.828 -0.282 -20.544 1.00 95.44 88 ARG A C 1
ATOM 649 O O . ARG A 1 88 ? 26.048 -0.724 -21.669 1.00 95.44 88 ARG A O 1
ATOM 656 N N . SER A 1 89 ? 24.722 -0.589 -19.873 1.00 96.19 89 SER A N 1
ATOM 657 C CA . SER A 1 89 ? 23.741 -1.543 -20.388 1.00 96.19 89 SER A CA 1
ATOM 658 C C . SER A 1 89 ? 22.361 -1.376 -19.764 1.00 96.19 89 SER A C 1
ATOM 660 O O . SER A 1 89 ? 22.186 -0.748 -18.720 1.00 96.19 89 SER A O 1
ATOM 662 N N . ARG A 1 90 ? 21.372 -1.999 -20.408 1.00 97.31 90 ARG A N 1
ATOM 663 C CA . ARG A 1 90 ? 20.040 -2.234 -19.850 1.00 97.31 90 ARG A CA 1
ATOM 664 C C . ARG A 1 90 ? 19.807 -3.732 -19.748 1.00 97.31 90 ARG A C 1
ATOM 666 O O . ARG A 1 90 ? 20.136 -4.462 -20.684 1.00 97.31 90 ARG A O 1
ATOM 673 N N . ALA A 1 91 ? 19.206 -4.167 -18.655 1.00 97.38 91 ALA A N 1
ATOM 674 C CA . ALA A 1 91 ? 18.753 -5.535 -18.498 1.00 97.38 91 ALA A CA 1
ATOM 675 C C . ALA A 1 91 ? 17.252 -5.541 -18.199 1.00 97.38 91 ALA A C 1
ATOM 677 O O . ALA A 1 91 ? 16.755 -4.702 -17.447 1.00 97.38 91 ALA A O 1
ATOM 678 N N . VAL A 1 92 ? 16.538 -6.437 -18.877 1.00 97.88 92 VAL A N 1
ATOM 679 C CA . VAL A 1 92 ? 15.076 -6.502 -18.890 1.00 97.88 92 VAL A CA 1
ATOM 680 C C . VAL A 1 92 ? 14.671 -7.913 -18.510 1.00 97.88 92 VAL A C 1
ATOM 682 O O . VAL A 1 92 ? 15.108 -8.870 -19.151 1.00 97.88 92 VAL A O 1
ATOM 685 N N . TRP A 1 93 ? 13.828 -8.033 -17.490 1.00 97.94 93 TRP A N 1
ATOM 686 C CA . TRP A 1 93 ? 13.270 -9.307 -17.051 1.00 97.94 93 TRP A CA 1
ATOM 687 C C . TRP A 1 93 ? 11.747 -9.232 -17.017 1.00 97.94 93 TRP A C 1
ATOM 689 O O . TRP A 1 93 ? 11.217 -8.250 -16.494 1.00 97.94 93 TRP A O 1
ATOM 699 N N . PRO A 1 94 ? 11.032 -10.250 -17.528 1.00 97.69 94 PRO A N 1
ATOM 700 C CA . PRO A 1 94 ? 9.600 -10.355 -17.291 1.00 97.69 94 PRO A CA 1
ATOM 701 C C . PRO A 1 94 ? 9.349 -10.545 -15.793 1.00 97.69 94 PRO A C 1
ATOM 703 O O . PRO A 1 94 ? 10.046 -11.316 -15.127 1.00 97.69 94 PRO A O 1
ATOM 706 N N . LEU A 1 95 ? 8.360 -9.835 -15.262 1.00 97.00 95 LEU A N 1
ATOM 707 C CA . LEU A 1 95 ? 7.922 -10.019 -13.887 1.00 97.00 95 LEU A CA 1
ATOM 708 C C . LEU A 1 95 ? 7.029 -11.269 -13.789 1.00 97.00 95 LEU A C 1
ATOM 710 O O . LEU A 1 95 ? 6.252 -11.538 -14.706 1.00 97.00 95 LEU A O 1
ATOM 714 N N . PRO A 1 96 ? 7.102 -12.030 -12.681 1.00 95.56 96 PRO A N 1
ATOM 715 C CA . PRO A 1 96 ? 6.233 -13.190 -12.465 1.00 95.56 96 PRO A CA 1
ATOM 716 C C . PRO A 1 96 ? 4.751 -12.799 -12.351 1.00 95.56 96 PRO A C 1
ATOM 718 O O . PRO A 1 96 ? 3.873 -13.609 -12.635 1.00 95.56 96 PRO A O 1
ATOM 721 N N . GLU A 1 97 ? 4.477 -11.552 -11.967 1.00 97.50 97 GLU A N 1
ATOM 722 C CA . GLU A 1 97 ? 3.170 -10.909 -12.057 1.00 97.50 97 GLU A CA 1
ATOM 723 C C . GLU A 1 97 ? 3.334 -9.401 -12.331 1.00 97.50 97 GLU A C 1
ATOM 725 O O . GLU A 1 97 ? 4.368 -8.833 -11.966 1.00 97.50 97 GLU A O 1
ATOM 730 N N . PRO A 1 98 ? 2.343 -8.722 -12.940 1.00 97.94 98 PRO A N 1
ATOM 731 C CA . PRO A 1 98 ? 2.424 -7.286 -13.176 1.00 97.94 98 PRO A CA 1
ATOM 732 C C . PRO A 1 98 ? 2.437 -6.479 -11.874 1.00 97.94 98 PRO A C 1
ATOM 734 O O . PRO A 1 98 ? 1.633 -6.711 -10.967 1.00 97.94 98 PRO A O 1
ATOM 737 N N . PHE A 1 99 ? 3.299 -5.470 -11.825 1.00 98.06 99 PHE A N 1
ATOM 738 C CA . PHE A 1 99 ? 3.298 -4.443 -10.788 1.00 98.06 99 PHE A CA 1
ATOM 739 C C . PHE A 1 99 ? 2.575 -3.201 -11.292 1.00 98.06 99 PHE A C 1
ATOM 741 O O . PHE A 1 99 ? 2.498 -2.954 -12.493 1.00 98.06 99 PHE A O 1
ATOM 748 N N . CYS A 1 100 ? 2.062 -2.392 -10.377 1.00 97.56 100 CYS A N 1
ATOM 749 C CA . CYS A 1 100 ? 1.494 -1.096 -10.695 1.00 97.56 100 CYS A CA 1
ATOM 750 C C . CYS A 1 100 ? 2.002 -0.005 -9.769 1.00 97.56 100 CYS A C 1
ATOM 752 O O . CYS A 1 100 ? 2.250 -0.251 -8.587 1.00 97.56 100 CYS A O 1
ATOM 754 N N . THR A 1 101 ? 2.076 1.212 -10.301 1.00 97.12 101 THR A N 1
ATOM 755 C CA . THR A 1 101 ? 2.046 2.425 -9.486 1.00 97.12 101 THR A CA 1
ATOM 756 C C . THR A 1 101 ? 0.596 2.805 -9.212 1.00 97.12 101 THR A C 1
ATOM 758 O O . THR A 1 101 ? -0.295 2.532 -10.024 1.00 97.12 101 THR A O 1
ATOM 761 N N . PHE A 1 102 ? 0.337 3.415 -8.060 1.00 95.69 102 PHE A N 1
ATOM 762 C CA . PHE A 1 102 ? -1.019 3.794 -7.674 1.00 95.69 102 PHE A CA 1
ATOM 763 C C . PHE A 1 102 ? -1.053 5.068 -6.830 1.00 95.69 102 PHE A C 1
ATOM 765 O O . PHE A 1 102 ? -0.102 5.410 -6.124 1.00 95.69 102 PHE A O 1
ATOM 772 N N . HIS A 1 103 ? -2.183 5.768 -6.881 1.00 94.31 103 HIS A N 1
ATOM 773 C CA . HIS A 1 103 ? -2.420 6.971 -6.100 1.00 94.31 103 HIS A CA 1
ATOM 774 C C . HIS A 1 103 ? -2.770 6.606 -4.652 1.00 94.31 103 HIS A C 1
ATOM 776 O O . HIS A 1 103 ? -3.903 6.233 -4.355 1.00 94.31 103 HIS A O 1
ATOM 782 N N . TYR A 1 104 ? -1.824 6.778 -3.725 1.00 93.44 104 TYR A N 1
ATOM 783 C CA . TYR A 1 104 ? -1.968 6.361 -2.322 1.00 93.44 104 TYR A CA 1
ATOM 784 C C . TYR A 1 104 ? -3.257 6.833 -1.637 1.00 93.44 104 TYR A C 1
ATOM 786 O O . TYR A 1 104 ? -3.954 6.038 -1.017 1.00 93.44 104 TYR A O 1
ATOM 794 N N . ARG A 1 105 ? -3.610 8.119 -1.770 1.00 92.12 105 ARG A N 1
ATOM 795 C CA . ARG A 1 105 ? -4.823 8.651 -1.129 1.00 92.12 105 ARG A CA 1
ATOM 796 C C . ARG A 1 105 ? -6.092 7.961 -1.629 1.00 92.12 105 ARG A C 1
ATOM 798 O O . ARG A 1 105 ? -6.982 7.679 -0.838 1.00 92.12 105 ARG A O 1
ATOM 805 N N . GLU A 1 106 ? -6.159 7.677 -2.926 1.00 93.62 106 GLU A N 1
ATOM 806 C CA . GLU A 1 106 ? -7.311 7.013 -3.533 1.00 93.62 106 GLU A CA 1
ATOM 807 C C . GLU A 1 106 ? -7.320 5.532 -3.171 1.00 93.62 106 GLU A C 1
ATOM 809 O O . GLU A 1 106 ? -8.377 4.997 -2.858 1.00 93.62 106 GLU A O 1
ATOM 814 N N . PHE A 1 107 ? -6.144 4.904 -3.092 1.00 94.50 107 PHE A N 1
ATOM 815 C CA . PHE A 1 107 ? -6.005 3.556 -2.559 1.00 94.50 107 PHE A CA 1
ATOM 816 C C . PHE A 1 107 ? -6.586 3.456 -1.143 1.00 94.50 107 PHE A C 1
ATOM 818 O O . PHE A 1 107 ? -7.483 2.657 -0.906 1.00 94.50 107 PHE A O 1
ATOM 825 N N . CYS A 1 108 ? -6.139 4.307 -0.215 1.00 92.94 108 CYS A N 1
ATOM 826 C CA . CYS A 1 108 ? -6.566 4.251 1.185 1.00 92.94 108 CYS A CA 1
ATOM 827 C C . CYS A 1 108 ? -8.044 4.603 1.402 1.00 92.94 108 CYS A C 1
ATOM 829 O O . CYS A 1 108 ? -8.600 4.243 2.431 1.00 92.94 108 CYS A O 1
ATOM 831 N N . ARG A 1 109 ? -8.672 5.331 0.473 1.00 90.25 109 ARG A N 1
ATOM 832 C CA . ARG A 1 109 ? -10.103 5.670 0.530 1.00 90.25 109 ARG A CA 1
ATOM 833 C C . ARG A 1 109 ? -11.011 4.568 -0.009 1.00 90.25 109 ARG A C 1
ATOM 835 O O . ARG A 1 109 ? -12.197 4.574 0.305 1.00 90.25 109 ARG A O 1
ATOM 842 N N . GLN A 1 110 ? -10.477 3.708 -0.870 1.00 90.44 110 GLN A N 1
ATOM 843 C CA . GLN A 1 110 ? -11.209 2.608 -1.501 1.00 90.44 110 GLN A CA 1
ATOM 844 C C . GLN A 1 110 ? -11.015 1.284 -0.753 1.00 90.44 110 GLN A C 1
ATOM 846 O O . GLN A 1 110 ? -11.906 0.437 -0.791 1.00 90.44 110 GLN A O 1
ATOM 851 N N . ALA A 1 111 ? -9.848 1.124 -0.122 1.00 85.38 111 ALA A N 1
ATOM 852 C CA . ALA A 1 111 ? -9.479 -0.007 0.721 1.00 85.38 111 ALA A CA 1
ATOM 853 C C . ALA A 1 111 ? -10.208 -0.040 2.073 1.00 85.38 111 ALA A C 1
ATOM 855 O O . ALA A 1 111 ? -10.738 0.998 2.517 1.00 85.38 111 ALA A O 1
#

pLDDT: mean 86.83, std 17.27, range [36.84, 98.19]

Radius of gyration: 24.16 Å; chains: 1; bounding box: 44×53×78 Å

Foldseek 3Di:
DDDDPPDPPPPPDPPDPPDDWPEEAEDLFDVSLVVVVPDDTGYHYDYPDPFLDDDPDWDKDFCVSLVVLQQNVFFDDKDQWDWDDDPVDIDIDGDPGIMTTGRRSSSSVRD